Protein AF-A0A8S4B8Z7-F1 (afdb_monomer)

Organism: NCBI:txid238744

Structure (mmCIF, N/CA/C/O backbone):
data_AF-A0A8S4B8Z7-F1
#
_entry.id   AF-A0A8S4B8Z7-F1
#
loop_
_atom_site.group_PDB
_atom_site.id
_atom_site.type_symbol
_atom_site.label_atom_id
_atom_site.label_alt_id
_atom_site.label_comp_id
_atom_site.label_asym_id
_atom_site.label_entity_id
_atom_site.label_seq_id
_atom_site.pdbx_PDB_ins_code
_atom_site.Cartn_x
_atom_site.Cartn_y
_atom_site.Cartn_z
_atom_site.occupancy
_atom_site.B_iso_or_equiv
_atom_site.auth_seq_id
_atom_site.auth_comp_id
_atom_site.auth_asym_id
_atom_site.auth_atom_id
_atom_site.pdbx_PDB_model_num
ATOM 1 N N . MET A 1 1 ? -29.745 17.992 18.897 1.00 44.84 1 MET A N 1
ATOM 2 C CA . MET A 1 1 ? -30.037 16.912 17.933 1.00 44.84 1 MET A CA 1
ATOM 3 C C . MET A 1 1 ? -28.986 15.842 18.165 1.00 44.84 1 MET A C 1
ATOM 5 O O . MET A 1 1 ? -27.825 16.100 17.882 1.00 44.84 1 MET A O 1
ATOM 9 N N . GLY A 1 2 ? -29.337 14.750 18.843 1.00 56.47 2 GLY A N 1
ATOM 10 C CA . GLY A 1 2 ? -28.389 13.675 19.144 1.00 56.47 2 GLY A CA 1
ATOM 11 C C . GLY A 1 2 ? -28.383 12.676 17.998 1.00 56.47 2 GLY A C 1
ATOM 12 O O . GLY A 1 2 ? -29.428 12.110 17.694 1.00 56.47 2 GLY A O 1
ATOM 13 N N . ILE A 1 3 ? -27.234 12.493 17.357 1.00 66.81 3 ILE A N 1
ATOM 14 C CA . ILE A 1 3 ? -27.049 11.458 16.341 1.00 66.81 3 ILE A CA 1
ATOM 15 C C . ILE A 1 3 ? -26.914 10.124 17.079 1.00 66.81 3 ILE A C 1
ATOM 17 O O . ILE A 1 3 ? -26.094 10.008 17.993 1.00 66.81 3 ILE A O 1
ATOM 21 N N . THR A 1 4 ? -27.751 9.145 16.731 1.00 72.44 4 THR A N 1
ATOM 22 C CA . THR A 1 4 ? -27.675 7.793 17.303 1.00 72.44 4 THR A CA 1
ATOM 23 C C . THR A 1 4 ? -27.239 6.827 16.205 1.00 72.44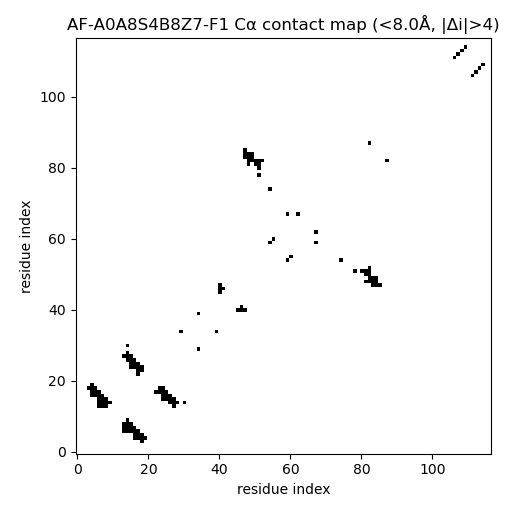 4 THR A C 1
ATOM 25 O O . THR A 1 4 ? -28.067 6.452 15.374 1.00 72.44 4 THR A O 1
ATOM 28 N N . PRO A 1 5 ? -25.960 6.428 16.172 1.00 77.38 5 PRO A N 1
ATOM 29 C CA . PRO A 1 5 ? -25.461 5.497 15.172 1.00 77.38 5 PRO A CA 1
ATOM 30 C C . PRO A 1 5 ? -26.043 4.096 15.385 1.00 77.38 5 PRO A C 1
ATOM 32 O O . PRO A 1 5 ? -26.367 3.694 16.506 1.00 77.38 5 PRO A O 1
ATOM 35 N N . SER A 1 6 ? -26.109 3.311 14.311 1.00 83.06 6 SER A N 1
ATOM 36 C CA . SER A 1 6 ? -26.462 1.893 14.388 1.00 83.06 6 SER A CA 1
ATOM 37 C C . SER A 1 6 ? -25.217 1.063 14.706 1.00 83.06 6 SER A C 1
ATOM 39 O O . SER A 1 6 ? -24.264 1.043 13.922 1.00 83.06 6 SER A O 1
ATOM 41 N N . LEU A 1 7 ? -25.235 0.353 15.837 1.00 85.25 7 LEU A N 1
ATOM 42 C CA . LEU A 1 7 ? -24.117 -0.447 16.343 1.00 85.25 7 LEU A CA 1
ATOM 43 C C . LEU A 1 7 ? -24.431 -1.950 16.306 1.00 85.25 7 LEU A C 1
ATOM 45 O O . LEU A 1 7 ? -25.464 -2.383 16.809 1.00 85.25 7 LEU A O 1
ATOM 49 N N . ILE A 1 8 ? -23.501 -2.752 15.788 1.00 84.38 8 ILE A N 1
ATOM 50 C CA . ILE A 1 8 ? -23.472 -4.211 15.968 1.00 84.38 8 ILE A CA 1
ATOM 51 C C . ILE A 1 8 ? -22.290 -4.529 16.877 1.00 84.38 8 ILE A C 1
ATOM 53 O O . ILE A 1 8 ? -21.162 -4.137 16.576 1.00 84.38 8 ILE A O 1
ATOM 57 N N . THR A 1 9 ? -22.532 -5.240 17.976 1.00 85.88 9 THR A N 1
ATOM 58 C CA . THR A 1 9 ? -21.510 -5.557 18.982 1.00 85.88 9 THR A CA 1
ATOM 59 C C . THR A 1 9 ? -21.426 -7.054 19.268 1.00 85.88 9 THR A C 1
ATOM 61 O O . THR A 1 9 ? -22.381 -7.803 19.067 1.00 85.88 9 THR A O 1
ATOM 64 N N . GLN A 1 10 ? -20.267 -7.495 19.759 1.00 81.19 10 GLN A N 1
ATOM 65 C CA . GLN A 1 10 ? -20.062 -8.827 20.327 1.00 81.19 10 GLN A CA 1
ATOM 66 C C . GLN A 1 10 ? -19.307 -8.685 21.649 1.00 81.19 10 GLN A C 1
ATOM 68 O O . GLN A 1 10 ? -18.089 -8.484 21.682 1.00 81.19 10 GLN A O 1
ATOM 73 N N . GLY A 1 11 ? -20.050 -8.750 22.755 1.00 84.44 11 GLY A N 1
ATOM 74 C CA . GLY A 1 11 ? -19.532 -8.386 24.073 1.00 84.44 11 GLY A CA 1
ATOM 75 C C . GLY A 1 11 ? -19.045 -6.935 24.075 1.00 84.44 11 GLY A C 1
ATOM 76 O O . GLY A 1 11 ? -19.779 -6.032 23.687 1.00 84.44 11 GLY A O 1
ATOM 77 N N . ASN A 1 12 ? -17.782 -6.727 24.446 1.00 82.38 12 ASN A N 1
ATOM 78 C CA . ASN A 1 12 ? -17.164 -5.396 24.514 1.00 82.38 12 ASN A CA 1
ATOM 79 C C . ASN A 1 12 ? -16.572 -4.912 23.175 1.00 82.38 12 ASN A C 1
ATOM 81 O O . ASN A 1 12 ? -15.859 -3.911 23.152 1.00 82.38 12 ASN A O 1
ATOM 85 N N . LYS A 1 13 ? -16.807 -5.626 22.066 1.00 79.50 13 LYS A N 1
ATOM 86 C CA . LYS A 1 13 ? -16.279 -5.275 20.739 1.00 79.50 13 LYS A CA 1
ATOM 87 C C . LYS A 1 13 ? -17.372 -4.680 19.858 1.00 79.50 13 LYS A C 1
ATOM 89 O O . LYS A 1 13 ? -18.469 -5.232 19.795 1.00 79.50 13 LYS A O 1
ATOM 94 N N . ILE A 1 14 ? -17.055 -3.601 19.145 1.00 84.31 14 ILE A N 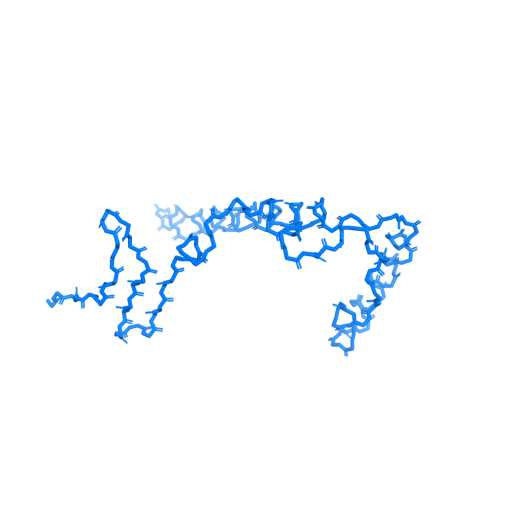1
ATOM 95 C CA . ILE A 1 14 ? -17.904 -3.036 18.089 1.00 84.31 14 ILE A CA 1
ATOM 96 C C . ILE A 1 14 ? -17.517 -3.714 16.774 1.00 84.31 14 ILE A C 1
ATOM 98 O O . ILE A 1 14 ? -16.397 -3.550 16.307 1.00 84.31 14 ILE A O 1
ATOM 102 N N . LEU A 1 15 ? -18.436 -4.481 16.194 1.00 80.62 15 LEU A N 1
ATOM 103 C CA . LEU A 1 15 ? -18.228 -5.201 14.936 1.00 80.62 15 LEU A CA 1
ATOM 104 C C . LEU A 1 15 ? -18.553 -4.338 13.719 1.00 80.62 15 LEU A C 1
ATOM 106 O O . LEU A 1 15 ? -17.911 -4.438 12.677 1.00 80.62 15 LEU A O 1
ATOM 110 N N . CYS A 1 16 ? -19.584 -3.506 13.840 1.00 82.81 16 CYS A N 1
ATOM 111 C CA . CYS A 1 16 ? -20.004 -2.600 12.786 1.00 82.81 16 CYS A CA 1
ATOM 112 C C . CYS A 1 16 ? -20.630 -1.354 13.404 1.00 82.81 16 CYS A C 1
ATOM 114 O O . CYS A 1 16 ? -21.438 -1.442 14.327 1.00 82.81 16 CYS A O 1
ATOM 116 N N . PHE A 1 17 ? -20.277 -0.203 12.856 1.00 85.88 17 PHE A N 1
ATOM 117 C CA . PHE A 1 17 ? -20.854 1.094 13.168 1.00 85.88 17 PHE A CA 1
ATOM 118 C C . PHE A 1 17 ? -21.351 1.689 11.850 1.00 85.88 17 PHE A C 1
ATOM 120 O O . PHE A 1 17 ? -20.625 1.716 10.856 1.00 85.88 17 PHE A O 1
ATOM 127 N N . THR A 1 18 ? -22.616 2.093 11.804 1.00 86.44 18 THR A N 1
ATOM 128 C CA . THR A 1 18 ? -23.216 2.747 10.636 1.00 86.44 18 THR A CA 1
ATOM 129 C C . THR A 1 18 ? -23.777 4.092 11.053 1.00 86.44 18 THR A C 1
ATOM 131 O O . THR A 1 18 ? -24.535 4.172 12.018 1.00 86.44 18 THR A O 1
ATOM 134 N N . GLU A 1 19 ? -23.412 5.115 10.293 1.00 85.00 19 GLU A N 1
ATOM 135 C CA . GLU A 1 19 ? -23.843 6.491 10.462 1.00 85.00 19 GLU A CA 1
ATOM 136 C C . GLU A 1 19 ? -24.593 6.931 9.193 1.00 85.00 19 GLU A C 1
ATOM 138 O O . GLU A 1 19 ? -23.956 7.311 8.200 1.00 85.00 19 GLU A O 1
ATOM 143 N N . PRO A 1 20 ? -25.933 6.800 9.175 1.00 79.00 20 PRO A N 1
ATOM 144 C CA . PRO A 1 20 ? -26.740 7.035 7.982 1.00 79.00 20 PRO A CA 1
ATOM 145 C C . PRO A 1 20 ? -26.652 8.477 7.481 1.00 79.00 20 PRO A C 1
ATOM 147 O O . PRO A 1 20 ? -26.604 8.688 6.270 1.00 79.00 20 PRO A O 1
ATOM 150 N N . ASP A 1 21 ? -26.556 9.446 8.396 1.00 82.31 21 ASP A N 1
ATOM 151 C CA . ASP A 1 21 ? -26.597 10.876 8.069 1.00 82.31 21 ASP A CA 1
ATOM 152 C C . ASP A 1 21 ? -25.380 11.312 7.240 1.00 82.31 21 ASP A C 1
ATOM 154 O O . ASP A 1 21 ? -25.460 12.234 6.430 1.00 82.31 21 ASP A O 1
ATOM 158 N N . PHE A 1 22 ? -24.261 10.599 7.393 1.00 79.88 22 PHE A N 1
ATOM 159 C CA . PHE A 1 22 ? -23.029 10.818 6.635 1.00 79.88 22 PHE A CA 1
ATOM 160 C C . PHE A 1 22 ? -22.740 9.703 5.620 1.00 79.88 22 PHE A C 1
ATOM 162 O O . PHE A 1 22 ? -21.696 9.724 4.971 1.00 79.88 22 PHE A O 1
ATOM 169 N N . SER A 1 23 ? -23.643 8.724 5.468 1.00 79.38 23 SER A N 1
ATOM 170 C CA . SER A 1 23 ? -23.432 7.527 4.638 1.00 79.38 23 SER A CA 1
ATOM 171 C C . SER A 1 23 ? -22.126 6.785 4.961 1.00 79.38 23 SER A C 1
ATOM 173 O O . SER A 1 23 ? -21.479 6.221 4.077 1.00 79.38 23 SER A O 1
ATOM 175 N N . LEU A 1 24 ? -21.721 6.777 6.235 1.00 79.38 24 LEU A N 1
ATOM 176 C CA . LEU A 1 24 ? -20.490 6.127 6.676 1.00 79.38 24 LEU A CA 1
ATOM 177 C C . LEU A 1 24 ? -20.787 4.754 7.280 1.00 79.38 24 LEU A C 1
ATOM 179 O O . LEU A 1 24 ? -21.711 4.582 8.076 1.00 79.38 24 LEU A O 1
ATOM 183 N N . LYS A 1 25 ? -19.955 3.768 6.938 1.00 83.75 25 LYS A N 1
ATOM 184 C CA . LYS A 1 25 ? -20.006 2.420 7.505 1.00 83.75 25 LYS A CA 1
ATOM 185 C C . LYS A 1 25 ? -18.600 1.949 7.842 1.00 83.75 25 LYS A C 1
ATOM 187 O O . LYS A 1 25 ? -17.741 1.863 6.973 1.00 83.75 25 LYS A O 1
ATOM 192 N N . PHE A 1 26 ? -18.395 1.610 9.104 1.00 81.44 26 PHE A N 1
ATOM 193 C CA . PHE A 1 26 ? -17.138 1.109 9.638 1.00 81.44 26 PHE A CA 1
ATOM 194 C C . PHE A 1 26 ? -17.355 -0.339 10.078 1.00 81.44 26 PHE A C 1
ATOM 196 O O . PHE A 1 26 ? -18.311 -0.623 10.799 1.00 81.44 26 PHE A O 1
ATOM 203 N N . ILE A 1 27 ? -16.501 -1.255 9.623 1.00 80.81 27 ILE A N 1
ATOM 204 C CA . ILE A 1 27 ? -16.612 -2.698 9.880 1.00 80.81 27 ILE A CA 1
ATOM 205 C C . ILE A 1 27 ? -15.280 -3.192 10.447 1.00 80.81 27 ILE A C 1
ATOM 207 O O . ILE A 1 27 ? -14.232 -2.939 9.854 1.00 80.81 27 ILE A O 1
ATOM 211 N N . ASP A 1 28 ? -15.321 -3.911 11.567 1.00 75.31 28 ASP A N 1
ATOM 212 C CA . ASP A 1 28 ? -14.150 -4.573 12.141 1.00 75.31 28 ASP A CA 1
ATOM 213 C C . ASP A 1 28 ? -13.905 -5.918 11.440 1.00 75.31 28 ASP A C 1
ATOM 215 O O . ASP A 1 28 ? -14.565 -6.928 11.711 1.00 75.31 28 ASP A O 1
ATOM 219 N N . SER A 1 29 ? -12.931 -5.938 10.532 1.00 63.12 29 SER A N 1
ATOM 220 C CA . SER A 1 29 ? -12.540 -7.130 9.776 1.00 63.12 29 SER A CA 1
ATOM 221 C C . SER A 1 29 ? -11.919 -8.235 10.642 1.00 63.12 29 SER A C 1
ATOM 223 O O . SER A 1 29 ? -11.959 -9.401 10.244 1.00 63.12 29 SER A O 1
ATOM 225 N N . LEU A 1 30 ? -11.408 -7.923 11.843 1.00 57.56 30 LEU A N 1
ATOM 226 C CA . LEU A 1 30 ? -10.818 -8.913 12.758 1.00 57.56 30 LEU A CA 1
ATOM 227 C C . LEU A 1 30 ? -11.866 -9.844 13.380 1.00 57.56 30 LEU A C 1
ATOM 229 O O . LEU A 1 30 ? -11.525 -10.898 13.916 1.00 57.56 30 LEU A O 1
ATOM 233 N N . SER A 1 31 ? -13.144 -9.479 13.303 1.00 61.94 31 SER A N 1
ATOM 234 C CA . SER A 1 31 ? -14.247 -10.332 13.749 1.00 61.94 31 SER A CA 1
ATOM 235 C C . SER A 1 31 ? -14.576 -11.467 12.778 1.00 61.94 31 SER A C 1
ATOM 237 O O . SER A 1 31 ? -15.081 -12.506 13.197 1.00 61.94 31 SER A O 1
ATOM 239 N N . LEU A 1 32 ? -14.242 -11.292 11.497 1.00 58.97 32 LEU A N 1
ATOM 240 C CA . LEU A 1 32 ? -14.452 -12.287 10.445 1.00 58.97 32 LEU A CA 1
ATOM 241 C C . LEU A 1 32 ? -13.297 -13.288 10.363 1.00 58.97 32 LEU A C 1
ATOM 243 O O . LEU A 1 32 ? -13.488 -14.426 9.941 1.00 58.97 32 LEU A O 1
ATOM 247 N N . LEU A 1 33 ? -12.095 -12.866 10.758 1.00 59.62 33 LEU A N 1
ATOM 248 C CA . LEU A 1 33 ? -10.869 -13.640 10.614 1.00 59.62 33 LEU A CA 1
ATOM 249 C C . LEU A 1 33 ? -10.165 -13.696 11.969 1.00 59.62 33 LEU A C 1
ATOM 251 O O . LEU A 1 33 ? -9.453 -12.777 12.362 1.00 59.62 33 LEU A O 1
ATOM 255 N N . THR A 1 34 ? -10.350 -14.805 12.685 1.00 59.00 34 THR A N 1
ATOM 256 C CA . THR A 1 34 ? -9.840 -15.040 14.050 1.00 59.00 34 THR A CA 1
AT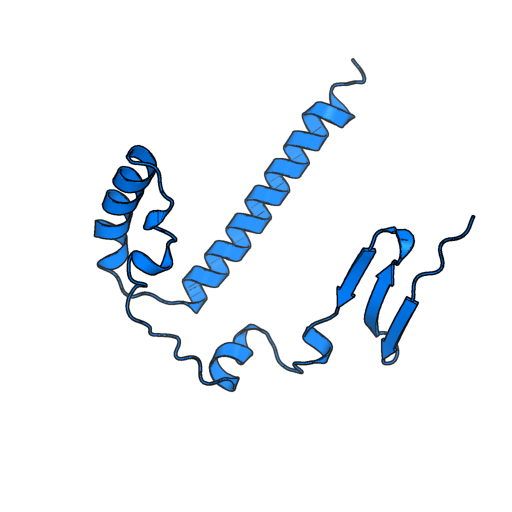OM 257 C C . THR A 1 34 ? -8.324 -15.290 14.115 1.00 59.00 34 THR A C 1
ATOM 259 O O . THR A 1 34 ? -7.835 -15.996 14.996 1.00 59.00 34 THR A O 1
ATOM 262 N N . MET A 1 35 ? -7.549 -14.718 13.192 1.00 67.12 35 MET A N 1
ATOM 263 C CA . MET A 1 35 ? -6.107 -14.927 13.075 1.00 67.12 35 MET A CA 1
ATOM 264 C C . MET A 1 35 ? -5.344 -13.612 12.907 1.00 67.12 35 MET A C 1
ATOM 266 O O . MET A 1 35 ? -5.885 -12.600 12.469 1.00 67.12 35 MET A O 1
ATOM 270 N N . LYS A 1 36 ? -4.046 -13.634 13.238 1.00 61.22 36 LYS A N 1
ATOM 271 C CA . LYS A 1 36 ? -3.142 -12.508 12.972 1.00 61.22 36 LYS A CA 1
ATOM 272 C C . LYS A 1 36 ? -3.036 -12.281 11.464 1.00 61.22 36 LYS A C 1
ATOM 274 O O . LYS A 1 36 ? -2.920 -13.244 10.710 1.00 61.22 36 LYS A O 1
ATOM 279 N N . VAL A 1 37 ? -2.964 -11.018 11.048 1.00 56.28 37 VAL A N 1
ATOM 280 C CA . VAL A 1 37 ? -2.786 -10.631 9.636 1.00 56.28 37 VAL A CA 1
ATOM 281 C C . VAL A 1 37 ? -1.565 -11.320 9.009 1.00 56.28 37 VAL A C 1
ATOM 283 O O . VAL A 1 37 ? -1.648 -11.814 7.892 1.00 56.28 37 VAL A O 1
ATOM 286 N N . SER A 1 38 ? -0.473 -11.481 9.763 1.00 58.22 38 SER A N 1
ATOM 287 C CA . SER A 1 38 ? 0.736 -12.184 9.305 1.00 58.22 38 SER A CA 1
ATOM 288 C C . SER A 1 38 ? 0.554 -13.687 9.050 1.00 58.22 38 SER A C 1
ATOM 290 O O . SER A 1 38 ? 1.358 -14.287 8.348 1.00 58.22 38 SER A O 1
ATOM 292 N N . ALA A 1 39 ? -0.475 -14.319 9.625 1.00 63.53 39 ALA A N 1
ATOM 293 C CA . ALA A 1 39 ? -0.779 -15.738 9.426 1.00 63.53 39 ALA A CA 1
ATOM 294 C C . ALA A 1 39 ? -1.808 -15.970 8.306 1.00 63.53 39 ALA A C 1
ATOM 296 O O . ALA A 1 39 ? -1.972 -17.098 7.845 1.00 63.53 39 ALA A O 1
ATOM 297 N N . MET A 1 40 ? -2.484 -14.908 7.862 1.00 65.38 40 MET A N 1
ATOM 298 C CA . MET A 1 40 ? -3.573 -14.969 6.890 1.00 65.38 40 MET A CA 1
ATOM 299 C C . MET A 1 40 ? -3.100 -15.403 5.505 1.00 65.38 40 MET A C 1
ATOM 301 O O . MET A 1 40 ? -3.770 -16.203 4.861 1.00 65.38 40 MET A O 1
ATOM 305 N N . GLN A 1 41 ? -1.920 -14.939 5.084 1.00 60.41 41 GLN A N 1
ATOM 306 C CA . GLN A 1 41 ? -1.309 -15.313 3.805 1.00 60.41 41 GLN A CA 1
ATOM 307 C C . GLN A 1 41 ? -1.131 -16.832 3.710 1.00 60.41 41 GLN A C 1
ATOM 309 O O . GLN A 1 41 ? -1.679 -17.475 2.816 1.00 60.41 41 GLN A O 1
ATOM 314 N N . LYS A 1 42 ? -0.497 -17.424 4.727 1.00 65.06 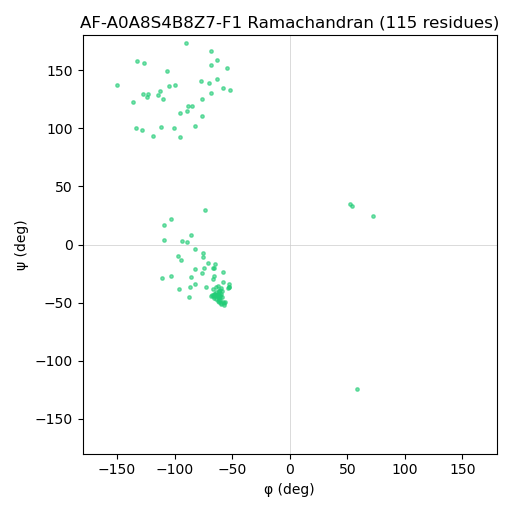42 LYS A N 1
ATOM 315 C CA . LYS A 1 42 ? -0.305 -18.873 4.826 1.00 65.06 42 LYS A CA 1
ATOM 316 C C . LYS A 1 42 ? -1.619 -19.647 4.973 1.00 65.06 42 LYS A C 1
ATOM 318 O O . LYS A 1 42 ? -1.778 -20.687 4.343 1.00 65.06 42 LYS A O 1
ATOM 323 N N . ALA A 1 43 ? -2.554 -19.165 5.794 1.00 66.25 43 ALA A N 1
ATOM 324 C CA . ALA A 1 43 ? -3.824 -19.852 6.049 1.00 66.25 43 ALA A CA 1
ATOM 325 C C . ALA A 1 43 ? -4.743 -19.908 4.815 1.00 66.25 43 ALA A C 1
ATOM 327 O O . ALA A 1 43 ? -5.510 -20.856 4.672 1.00 66.25 43 ALA A O 1
ATOM 328 N N . LEU A 1 44 ? -4.649 -18.915 3.927 1.00 71.44 44 LEU A N 1
ATOM 329 C CA . LEU A 1 44 ? -5.413 -18.843 2.679 1.00 71.44 44 LEU A CA 1
ATOM 330 C C . LEU A 1 44 ? -4.661 -19.430 1.4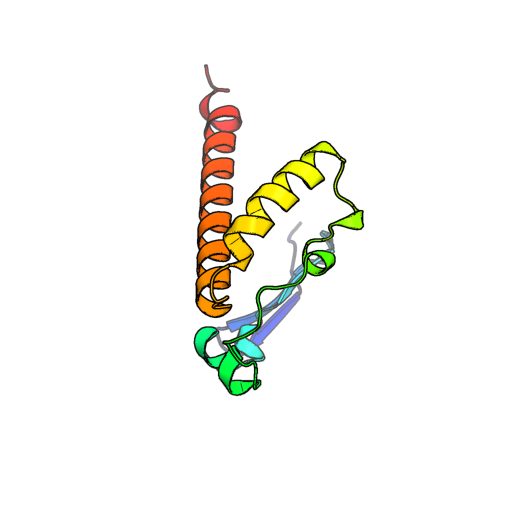72 1.00 71.44 44 LEU A C 1
ATOM 332 O O . LEU A 1 44 ? -5.177 -19.391 0.357 1.00 71.44 44 LEU A O 1
ATOM 336 N N . GLY A 1 45 ? -3.459 -19.983 1.675 1.00 61.94 45 GLY A N 1
ATOM 337 C CA . GLY A 1 45 ? -2.656 -20.577 0.605 1.00 61.94 45 GLY A CA 1
ATOM 338 C C . GLY A 1 45 ? -2.043 -19.554 -0.355 1.00 61.94 45 GLY A C 1
ATOM 339 O O . GLY A 1 45 ? -1.765 -19.881 -1.507 1.00 61.94 45 GLY A O 1
ATOM 340 N N . PHE A 1 46 ? -1.840 -18.310 0.086 1.00 62.59 46 PHE A N 1
ATOM 341 C CA . PHE A 1 46 ? -1.074 -17.338 -0.682 1.00 62.59 46 PHE A CA 1
ATOM 342 C C . PHE A 1 46 ? 0.410 -17.671 -0.547 1.00 62.59 46 PHE A C 1
ATOM 344 O O . PHE A 1 46 ? 0.984 -17.533 0.527 1.00 62.59 46 PHE A O 1
ATOM 351 N N . ASP A 1 47 ? 1.010 -18.132 -1.643 1.00 59.34 47 ASP A N 1
ATOM 352 C CA . ASP A 1 47 ? 2.457 -18.308 -1.724 1.00 59.34 47 ASP A CA 1
ATOM 353 C C . ASP A 1 47 ? 3.141 -16.929 -1.702 1.00 59.34 47 ASP A C 1
ATOM 355 O O . ASP A 1 47 ? 2.717 -16.008 -2.422 1.00 59.34 47 ASP A O 1
ATOM 359 N N . ASP A 1 48 ? 4.145 -16.790 -0.833 1.00 59.47 48 ASP A N 1
ATOM 360 C CA . ASP A 1 48 ? 4.865 -15.540 -0.552 1.00 59.47 48 ASP A CA 1
ATOM 361 C C . ASP A 1 48 ? 5.963 -15.270 -1.597 1.00 59.47 48 ASP A C 1
ATOM 363 O O . ASP A 1 48 ? 6.351 -14.118 -1.812 1.00 59.47 48 ASP A O 1
ATOM 367 N N . HIS A 1 49 ? 6.416 -16.310 -2.308 1.00 61.41 49 HIS A N 1
ATOM 368 C CA . HIS A 1 49 ? 7.374 -16.193 -3.404 1.00 61.41 49 HIS A CA 1
ATOM 369 C C . HIS A 1 49 ? 6.655 -16.128 -4.743 1.00 61.41 49 HIS A C 1
ATOM 371 O O . HIS A 1 49 ? 6.366 -17.137 -5.385 1.00 61.41 49 HIS A O 1
ATOM 377 N N . ARG A 1 50 ? 6.381 -14.904 -5.183 1.00 65.06 50 ARG A N 1
ATOM 378 C CA . ARG A 1 50 ? 5.830 -14.649 -6.513 1.00 65.06 50 ARG A CA 1
ATOM 379 C C . ARG A 1 50 ? 6.908 -14.051 -7.412 1.00 65.06 50 ARG A C 1
ATOM 381 O O . ARG A 1 50 ? 7.798 -13.361 -6.914 1.00 65.06 50 ARG A O 1
ATOM 388 N N . PRO A 1 51 ? 6.856 -14.300 -8.731 1.00 77.50 51 PRO A N 1
ATOM 389 C CA . PRO A 1 51 ? 7.639 -13.507 -9.667 1.00 77.50 51 PRO A CA 1
ATOM 390 C C . PRO A 1 51 ? 7.318 -12.022 -9.468 1.00 77.50 51 PRO A C 1
ATOM 392 O O . PRO A 1 51 ? 6.214 -11.675 -9.036 1.00 77.50 51 PRO A O 1
ATOM 395 N N . PHE A 1 52 ? 8.284 -11.155 -9.778 1.00 84.81 52 PHE A N 1
ATOM 396 C CA . PHE A 1 52 ? 8.067 -9.713 -9.727 1.00 84.81 52 PHE A CA 1
ATOM 397 C C . PHE A 1 52 ? 6.805 -9.355 -10.538 1.00 84.81 52 PHE A C 1
ATOM 399 O O . PHE A 1 52 ? 6.647 -9.889 -11.644 1.00 84.81 52 PHE A O 1
ATOM 406 N N . PRO A 1 53 ? 5.879 -8.532 -10.005 1.00 87.56 53 PRO A N 1
ATOM 407 C CA . PRO A 1 53 ? 4.621 -8.258 -10.688 1.00 87.56 53 PRO A CA 1
ATOM 408 C C . PRO A 1 53 ? 4.883 -7.671 -12.080 1.00 87.56 53 PRO A C 1
ATOM 410 O O . PRO A 1 53 ? 5.725 -6.787 -12.191 1.00 87.56 53 PRO A O 1
ATOM 413 N N . PRO A 1 54 ? 4.198 -8.125 -13.143 1.00 89.81 54 PRO A N 1
ATOM 414 C CA . PRO A 1 54 ? 4.402 -7.578 -14.481 1.00 89.81 54 PRO A CA 1
ATOM 415 C C . PRO A 1 54 ? 4.002 -6.093 -14.545 1.00 89.81 54 PRO A C 1
ATOM 417 O O . PRO A 1 54 ? 3.158 -5.659 -13.755 1.00 89.81 54 PRO A O 1
ATOM 420 N N . PRO A 1 55 ? 4.507 -5.316 -15.523 1.00 89.81 55 PRO A N 1
ATOM 421 C CA . PRO A 1 55 ? 4.180 -3.894 -15.668 1.00 89.81 55 PRO A CA 1
ATOM 422 C C . PRO A 1 55 ? 2.675 -3.595 -15.708 1.00 89.81 55 PRO A C 1
ATOM 424 O O . PRO A 1 55 ? 2.201 -2.627 -15.115 1.00 89.81 55 PRO A O 1
ATOM 427 N N . THR A 1 56 ? 1.886 -4.498 -16.291 1.00 89.00 56 THR A N 1
ATOM 428 C CA . THR A 1 56 ? 0.419 -4.417 -16.345 1.00 89.00 56 THR A CA 1
ATOM 429 C C . THR A 1 56 ? -0.252 -4.332 -14.969 1.00 89.00 56 THR A C 1
ATOM 431 O O . THR A 1 56 ? -1.363 -3.818 -14.865 1.00 89.00 56 THR A O 1
ATOM 434 N N . CYS A 1 57 ? 0.399 -4.805 -13.900 1.00 85.12 57 CYS A N 1
ATOM 435 C CA . CYS A 1 57 ? -0.099 -4.697 -12.526 1.00 85.12 57 CYS A CA 1
ATOM 436 C C . CYS A 1 57 ? 0.041 -3.289 -11.925 1.00 85.12 57 CYS A C 1
ATOM 438 O O . CYS A 1 57 ? -0.537 -3.030 -10.875 1.00 85.12 57 CYS A O 1
ATOM 440 N N . TYR A 1 58 ? 0.764 -2.377 -12.580 1.00 85.19 58 TYR A N 1
ATOM 441 C CA . TYR A 1 58 ? 1.037 -1.021 -12.090 1.00 85.19 58 TYR A CA 1
ATOM 442 C C . TYR A 1 58 ? 0.185 0.043 -12.776 1.00 85.19 58 TYR A C 1
ATOM 444 O O . TYR A 1 58 ? 0.555 1.213 -12.799 1.00 85.19 58 TYR A O 1
ATOM 452 N N . THR A 1 59 ? -0.956 -0.338 -13.362 1.00 83.44 59 THR A N 1
ATOM 453 C CA . THR A 1 59 ? -1.836 0.586 -14.106 1.00 83.44 59 THR A CA 1
ATOM 454 C C . THR A 1 59 ? -1.099 1.355 -15.197 1.00 83.44 59 THR A C 1
ATOM 456 O O . THR A 1 59 ? -1.417 2.495 -15.516 1.00 83.44 59 THR A O 1
ATOM 459 N N . GLU A 1 60 ? -0.107 0.702 -15.789 1.00 80.62 60 GLU A N 1
ATOM 460 C CA . GLU A 1 60 ? 0.845 1.309 -16.702 1.00 80.62 60 GLU A CA 1
ATOM 461 C C . GLU A 1 60 ? 0.158 2.073 -17.852 1.00 80.62 60 GLU A C 1
ATOM 463 O O . GLU A 1 60 ? 0.604 3.137 -18.279 1.00 80.62 60 GLU A O 1
ATOM 468 N N . ALA A 1 61 ? -0.970 1.553 -18.340 1.00 82.31 61 ALA A N 1
ATOM 469 C CA . ALA A 1 61 ? -1.730 2.114 -19.451 1.00 82.31 61 ALA A CA 1
ATOM 470 C C . ALA A 1 61 ? -2.337 3.496 -19.145 1.00 82.31 61 ALA A C 1
ATOM 472 O O . ALA A 1 61 ? -2.746 4.191 -20.069 1.00 82.31 61 ALA A O 1
ATOM 473 N N . LEU A 1 62 ? -2.409 3.874 -17.866 1.00 87.38 62 LEU A N 1
ATOM 474 C CA . LEU A 1 62 ? -2.929 5.159 -17.402 1.00 87.38 62 LEU A CA 1
ATOM 475 C C . LEU A 1 62 ? -1.824 6.190 -17.135 1.00 87.38 62 LEU A C 1
ATOM 477 O O . LEU A 1 62 ? -2.146 7.351 -16.904 1.00 87.38 62 LEU A O 1
ATOM 481 N N . MET A 1 63 ? -0.552 5.779 -17.155 1.00 91.19 63 MET A N 1
ATOM 482 C CA . MET A 1 63 ? 0.576 6.683 -16.934 1.00 91.19 63 MET A CA 1
ATOM 483 C C . MET A 1 63 ? 0.738 7.637 -18.112 1.00 91.19 63 MET A C 1
ATOM 485 O O . MET A 1 63 ? 0.673 7.225 -19.276 1.00 91.19 63 MET A O 1
ATOM 489 N N . ASP A 1 64 ? 1.030 8.899 -17.816 1.00 93.44 64 ASP A N 1
ATOM 490 C CA . ASP A 1 64 ? 1.480 9.827 -18.847 1.00 93.44 64 ASP A CA 1
ATOM 491 C C . ASP A 1 64 ? 2.892 9.448 -19.365 1.00 93.44 64 ASP A C 1
ATOM 493 O O . ASP A 1 64 ? 3.589 8.632 -18.753 1.00 93.44 64 ASP A O 1
ATOM 497 N N . PRO A 1 65 ? 3.365 10.008 -20.496 1.00 94.44 65 PRO A N 1
ATOM 498 C CA . PRO A 1 65 ? 4.669 9.642 -21.055 1.00 94.44 65 PRO A CA 1
ATOM 499 C C . PRO A 1 65 ? 5.862 9.864 -20.107 1.00 94.44 65 PRO A C 1
ATOM 501 O O . PRO A 1 65 ? 6.839 9.115 -20.158 1.00 94.44 65 PRO A O 1
ATOM 504 N N . ALA A 1 66 ? 5.806 10.877 -19.240 1.00 92.88 66 ALA A N 1
ATOM 505 C CA . ALA A 1 66 ? 6.887 11.205 -18.314 1.00 92.88 66 ALA A CA 1
ATOM 506 C C . ALA A 1 66 ? 6.855 10.327 -17.054 1.00 92.88 66 ALA A C 1
ATOM 508 O O . ALA A 1 66 ? 7.903 10.011 -16.486 1.00 92.88 66 ALA A O 1
ATOM 509 N N . GLU A 1 67 ? 5.668 9.950 -16.589 1.00 88.81 67 GLU A N 1
ATOM 510 C CA . GLU A 1 67 ? 5.468 8.943 -15.548 1.00 88.81 67 GLU A CA 1
ATOM 511 C C . GLU A 1 67 ? 5.914 7.571 -16.037 1.00 88.81 67 GLU A C 1
ATOM 513 O O . GLU A 1 67 ? 6.675 6.889 -15.351 1.00 88.81 67 GLU A O 1
ATOM 518 N N . ARG A 1 68 ? 5.536 7.221 -17.269 1.00 92.38 68 ARG A N 1
ATOM 519 C CA . ARG A 1 68 ? 5.922 5.978 -17.927 1.00 92.38 68 ARG A CA 1
ATOM 520 C C . ARG A 1 68 ? 7.438 5.810 -17.983 1.00 92.38 68 ARG A C 1
ATOM 522 O O . ARG A 1 68 ? 7.953 4.787 -17.554 1.00 92.38 68 ARG A O 1
ATOM 529 N N . GLN A 1 69 ? 8.168 6.833 -18.428 1.00 93.50 69 GLN A N 1
ATOM 530 C CA . GLN A 1 69 ? 9.631 6.773 -18.505 1.00 93.50 69 GLN A CA 1
ATOM 531 C C . GLN A 1 69 ? 10.288 6.557 -17.130 1.00 93.50 69 GLN A C 1
ATOM 533 O O . GLN A 1 69 ? 11.263 5.808 -16.998 1.00 93.50 69 GLN A O 1
ATOM 538 N N . ARG A 1 70 ? 9.763 7.219 -16.091 1.00 93.31 70 ARG A N 1
ATOM 539 C CA . ARG A 1 70 ? 10.236 7.048 -14.710 1.00 93.31 70 ARG A CA 1
ATOM 540 C C . ARG A 1 70 ? 9.949 5.639 -14.204 1.00 93.31 70 ARG A C 1
ATOM 542 O O . ARG A 1 70 ? 10.833 5.021 -13.611 1.00 93.31 70 ARG A O 1
ATOM 549 N N . PHE A 1 71 ? 8.749 5.137 -14.478 1.00 92.62 71 PHE A N 1
ATOM 550 C CA . PHE A 1 71 ? 8.346 3.779 -14.151 1.00 92.62 71 PHE A CA 1
ATOM 551 C C . PHE A 1 71 ? 9.248 2.748 -14.833 1.00 92.62 71 PHE A C 1
ATOM 553 O O . PHE A 1 71 ? 9.801 1.901 -14.141 1.00 92.62 71 PHE A O 1
ATOM 560 N N . ASP A 1 72 ? 9.478 2.858 -16.143 1.00 92.94 72 ASP A N 1
ATOM 561 C CA . ASP A 1 72 ? 10.296 1.905 -16.901 1.00 92.94 72 ASP A CA 1
ATOM 562 C C . ASP A 1 72 ? 11.736 1.853 -16.366 1.00 92.94 72 ASP A C 1
ATOM 564 O O . ASP A 1 72 ? 12.318 0.776 -16.228 1.00 92.94 72 ASP A O 1
ATOM 568 N N . THR A 1 73 ? 12.293 3.012 -15.992 1.00 94.88 73 THR A N 1
ATOM 569 C CA . THR A 1 73 ? 13.641 3.114 -15.406 1.00 94.88 73 THR A CA 1
ATOM 570 C C . THR A 1 73 ? 13.719 2.390 -14.063 1.00 94.88 73 THR A C 1
ATOM 572 O O . THR A 1 73 ? 14.647 1.620 -13.820 1.00 94.88 73 THR A O 1
ATOM 575 N N . TRP A 1 74 ? 12.737 2.618 -13.189 1.00 93.06 74 TRP A N 1
ATOM 576 C CA . TRP A 1 74 ? 12.663 1.953 -11.891 1.00 93.06 74 TRP A CA 1
ATOM 577 C C . TRP A 1 74 ? 12.420 0.447 -12.038 1.00 93.06 74 TRP A C 1
ATOM 579 O O . TRP A 1 74 ? 13.120 -0.350 -11.413 1.00 93.06 74 TRP A O 1
ATOM 589 N N . TYR A 1 75 ? 11.471 0.054 -12.892 1.00 93.06 75 TYR A N 1
ATOM 590 C CA . TYR A 1 75 ? 11.063 -1.333 -13.089 1.00 93.06 75 TYR A CA 1
ATOM 591 C C . TYR A 1 75 ? 12.225 -2.184 -13.604 1.00 93.06 75 TYR A C 1
ATOM 593 O O . TYR A 1 75 ? 12.457 -3.266 -13.071 1.00 93.06 75 TYR A O 1
ATOM 601 N N . CYS A 1 76 ? 13.007 -1.669 -14.565 1.00 93.50 76 CYS A N 1
ATOM 602 C CA . CYS A 1 76 ? 14.199 -2.343 -15.090 1.00 93.50 76 CYS A CA 1
ATOM 603 C C . CYS A 1 76 ? 15.185 -2.768 -13.995 1.00 93.50 76 CYS A C 1
ATOM 605 O O . CYS A 1 76 ? 15.812 -3.817 -14.118 1.00 93.50 76 CYS A O 1
ATOM 607 N N . GLU A 1 77 ? 15.350 -1.963 -12.943 1.00 91.19 77 GLU A N 1
ATOM 608 C CA . GLU A 1 77 ? 16.243 -2.285 -11.829 1.00 91.19 77 GLU A CA 1
ATOM 609 C C . GLU A 1 77 ? 15.545 -3.124 -10.754 1.00 91.19 77 GLU A C 1
ATOM 611 O O . GLU A 1 77 ? 16.095 -4.129 -10.300 1.00 91.19 77 GLU A O 1
ATOM 616 N N . ALA A 1 78 ? 14.319 -2.758 -10.374 1.00 87.94 78 ALA A N 1
ATOM 617 C CA . ALA A 1 78 ? 13.569 -3.423 -9.313 1.00 87.94 78 ALA A CA 1
ATOM 618 C C . ALA A 1 78 ? 13.229 -4.884 -9.657 1.00 87.94 78 ALA A C 1
ATOM 620 O O . ALA A 1 78 ? 13.304 -5.756 -8.788 1.00 87.94 78 ALA A O 1
ATOM 621 N N . SER A 1 79 ? 12.933 -5.180 -10.928 1.00 90.12 79 SER A N 1
ATOM 622 C CA . SER 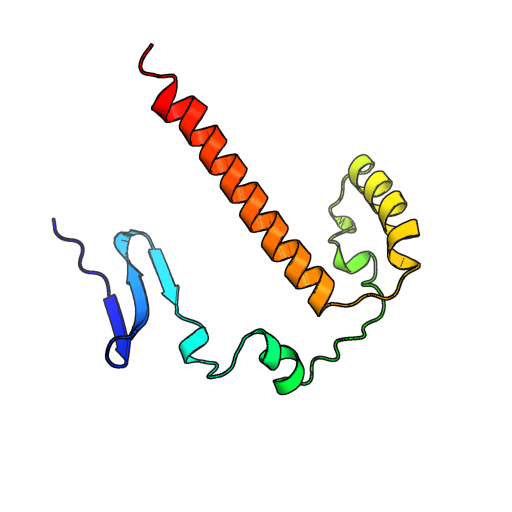A 1 79 ? 12.545 -6.522 -11.373 1.00 90.12 79 SER A CA 1
ATOM 623 C C . SER A 1 79 ? 13.705 -7.519 -11.462 1.00 90.12 79 SER A C 1
ATOM 625 O O . SER A 1 79 ? 13.470 -8.695 -11.734 1.00 90.12 79 SER A O 1
ATOM 627 N N . LYS A 1 80 ? 14.960 -7.080 -11.277 1.00 88.81 80 LYS A N 1
ATOM 628 C CA . LYS A 1 80 ? 16.138 -7.970 -11.267 1.00 88.81 80 LYS A CA 1
ATOM 629 C C . LYS A 1 80 ? 16.240 -8.796 -9.979 1.00 88.81 80 LYS A C 1
ATOM 631 O O . LYS A 1 80 ? 16.953 -9.797 -9.957 1.00 88.81 80 LYS A O 1
ATOM 636 N N . GLY A 1 81 ? 15.578 -8.360 -8.906 1.00 82.06 81 GLY A N 1
ATOM 637 C CA . GLY A 1 81 ? 15.562 -9.038 -7.610 1.00 82.06 81 GLY A CA 1
ATOM 638 C C . GLY A 1 81 ? 14.421 -10.048 -7.458 1.00 82.06 81 GLY A C 1
ATOM 639 O O . GLY A 1 81 ? 13.526 -10.147 -8.295 1.00 82.06 81 GLY A O 1
ATOM 640 N N . SER A 1 82 ? 14.431 -10.792 -6.349 1.00 81.38 82 SER A N 1
ATOM 641 C CA . SER A 1 82 ? 13.269 -11.571 -5.919 1.00 81.38 82 SER A CA 1
ATOM 642 C C . SER A 1 82 ? 12.220 -10.659 -5.280 1.00 81.38 82 SER A C 1
ATOM 644 O O . SER A 1 82 ? 12.554 -9.742 -4.528 1.00 81.38 82 SER A O 1
ATOM 646 N N . PHE A 1 83 ? 10.945 -10.926 -5.556 1.00 84.06 83 PHE A N 1
ATOM 647 C CA . PHE A 1 83 ? 9.834 -10.203 -4.948 1.00 84.06 83 PHE A CA 1
ATOM 648 C C . PHE A 1 83 ? 9.319 -10.970 -3.725 1.00 84.06 83 PHE A C 1
ATOM 650 O O . PHE A 1 83 ? 8.785 -12.073 -3.844 1.00 84.06 83 PHE A O 1
ATOM 657 N N . ASP A 1 84 ? 9.511 -10.388 -2.543 1.00 84.62 84 ASP A N 1
ATOM 658 C CA . ASP A 1 84 ? 8.951 -10.874 -1.281 1.00 84.62 84 ASP A CA 1
ATOM 659 C C . ASP A 1 84 ? 7.721 -10.031 -0.950 1.00 84.62 84 ASP A C 1
ATOM 661 O O . ASP A 1 84 ? 7.828 -8.900 -0.466 1.00 84.62 84 ASP A O 1
ATOM 665 N N . PHE A 1 85 ? 6.539 -10.575 -1.235 1.00 79.62 85 PHE A N 1
ATOM 666 C CA . PHE A 1 85 ? 5.299 -9.822 -1.090 1.00 79.62 85 PHE A CA 1
ATOM 667 C C . PHE A 1 85 ? 5.068 -9.347 0.349 1.00 79.62 85 PHE A C 1
ATOM 669 O O . PHE A 1 85 ? 4.586 -8.235 0.559 1.00 79.62 85 PHE A O 1
ATOM 676 N N . GLN A 1 86 ? 5.419 -10.156 1.351 1.00 78.75 86 GLN A N 1
ATOM 677 C CA . GLN A 1 86 ? 5.190 -9.806 2.749 1.00 78.75 86 GLN A CA 1
ATOM 678 C C . GLN A 1 86 ? 6.082 -8.639 3.179 1.00 78.75 86 GLN A C 1
ATOM 680 O O . GLN A 1 86 ? 5.610 -7.698 3.827 1.00 78.75 86 GLN A O 1
ATOM 685 N N . LYS A 1 87 ? 7.361 -8.678 2.794 1.00 84.94 87 LYS A N 1
ATOM 686 C CA . LYS A 1 87 ? 8.307 -7.595 3.060 1.00 84.94 87 LYS A CA 1
ATOM 687 C C . LYS A 1 87 ? 7.879 -6.300 2.368 1.00 84.94 87 LYS A C 1
ATOM 689 O O . LYS A 1 87 ? 7.835 -5.257 3.026 1.00 84.94 87 LYS A O 1
ATOM 694 N N . GLU A 1 88 ? 7.545 -6.369 1.081 1.00 84.69 88 GLU A N 1
ATOM 695 C CA . GLU A 1 88 ? 7.162 -5.198 0.286 1.00 84.69 88 GLU A CA 1
ATOM 696 C C . GLU A 1 88 ? 5.840 -4.587 0.778 1.00 84.69 88 GLU A C 1
ATOM 698 O O . GLU A 1 88 ? 5.755 -3.375 0.982 1.00 84.69 88 GLU A O 1
ATOM 703 N N . ALA A 1 89 ? 4.833 -5.410 1.093 1.00 80.12 89 ALA A N 1
ATOM 704 C CA . ALA A 1 89 ? 3.561 -4.934 1.640 1.00 80.12 89 ALA A CA 1
ATOM 705 C C . ALA A 1 89 ? 3.734 -4.249 3.006 1.00 80.12 89 ALA A C 1
ATOM 707 O O . ALA A 1 89 ? 3.173 -3.179 3.245 1.00 80.12 89 ALA A O 1
ATOM 708 N N . LEU A 1 90 ? 4.541 -4.825 3.906 1.00 81.56 90 LEU A N 1
ATOM 709 C CA . LEU A 1 90 ? 4.817 -4.215 5.208 1.00 81.56 90 LEU A CA 1
ATOM 710 C C . LEU A 1 90 ? 5.550 -2.877 5.066 1.00 81.56 90 LEU A C 1
ATOM 712 O O . LEU A 1 90 ? 5.260 -1.936 5.809 1.00 81.56 90 LEU A O 1
ATOM 716 N N . HIS A 1 91 ? 6.516 -2.803 4.149 1.00 83.75 91 HIS A N 1
ATOM 717 C CA . HIS A 1 91 ? 7.238 -1.571 3.860 1.00 83.75 91 HIS A CA 1
ATOM 718 C C . HIS A 1 91 ? 6.284 -0.484 3.353 1.00 83.75 91 HIS A C 1
ATOM 720 O O . HIS A 1 91 ? 6.261 0.611 3.919 1.00 83.75 91 HIS A O 1
ATOM 726 N N . TYR A 1 92 ? 5.443 -0.824 2.374 1.00 79.81 92 TYR A N 1
ATOM 727 C CA . TYR A 1 92 ? 4.447 0.076 1.803 1.00 79.81 92 TYR A CA 1
ATOM 728 C C . TYR A 1 92 ? 3.496 0.628 2.875 1.00 79.81 92 TYR A C 1
ATOM 730 O O . TYR A 1 92 ? 3.376 1.841 3.035 1.00 79.81 92 TYR A O 1
ATOM 738 N N . CYS A 1 93 ? 2.906 -0.240 3.707 1.00 81.88 9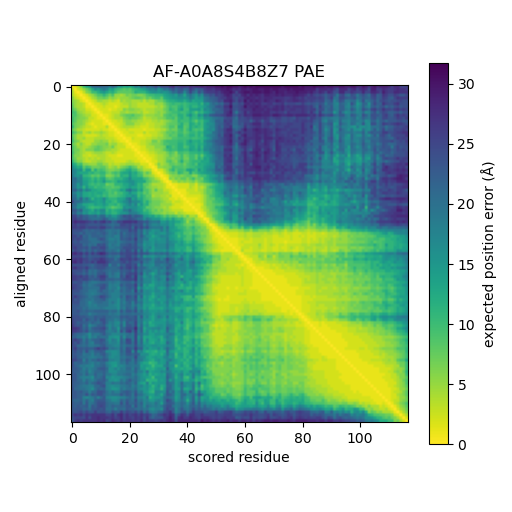3 CYS A N 1
ATOM 739 C CA . CYS A 1 93 ? 1.999 0.199 4.771 1.00 81.88 93 CYS A CA 1
ATOM 740 C C . CYS A 1 93 ? 2.660 1.161 5.770 1.00 81.88 93 CYS A C 1
ATOM 742 O O . CYS A 1 93 ? 2.028 2.117 6.214 1.00 81.88 93 CYS A O 1
ATOM 744 N N . LYS A 1 94 ? 3.923 0.921 6.148 1.0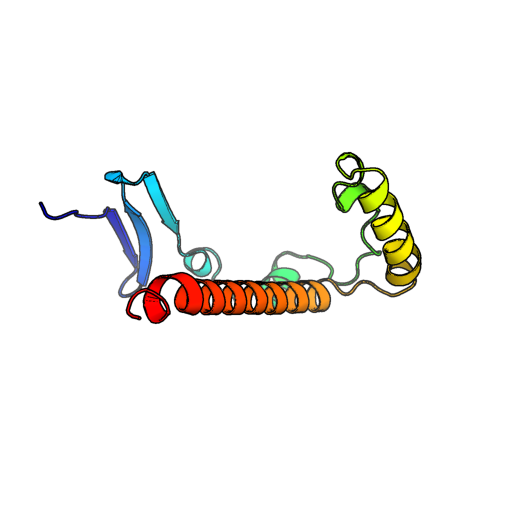0 81.44 94 LYS A N 1
ATOM 745 C CA . LYS A 1 94 ? 4.648 1.816 7.064 1.00 81.44 94 LYS A CA 1
ATOM 746 C C . LYS A 1 94 ? 4.910 3.178 6.429 1.00 81.44 94 LYS A C 1
ATOM 748 O O . LYS A 1 94 ? 4.702 4.195 7.088 1.00 81.44 94 LYS A O 1
ATOM 753 N N . ASN A 1 95 ? 5.345 3.183 5.172 1.00 81.00 95 ASN A N 1
ATOM 754 C CA . ASN A 1 95 ? 5.633 4.403 4.430 1.00 81.00 95 ASN A CA 1
ATOM 755 C C . ASN A 1 95 ? 4.373 5.266 4.254 1.00 81.00 95 ASN A C 1
ATOM 757 O O . ASN A 1 95 ? 4.412 6.463 4.526 1.00 81.00 95 ASN A O 1
ATOM 761 N N . ASP A 1 96 ? 3.237 4.663 3.900 1.00 77.31 96 ASP A N 1
ATOM 762 C CA . ASP A 1 96 ? 1.970 5.383 3.732 1.00 77.31 96 ASP A CA 1
ATOM 763 C C . ASP A 1 96 ? 1.491 6.027 5.038 1.00 77.31 96 ASP A C 1
ATOM 765 O O . ASP A 1 96 ? 1.095 7.195 5.051 1.00 77.31 96 ASP A O 1
ATOM 769 N N . VAL A 1 97 ? 1.583 5.303 6.161 1.00 77.94 97 VAL A N 1
ATOM 770 C CA . VAL A 1 97 ? 1.253 5.852 7.486 1.00 77.94 97 VAL A CA 1
ATOM 771 C C . VAL A 1 97 ? 2.170 7.025 7.839 1.00 77.94 97 VAL A C 1
ATOM 773 O O . VAL A 1 97 ? 1.704 8.031 8.376 1.00 77.94 97 VAL A O 1
ATOM 776 N N . GLU A 1 98 ? 3.461 6.935 7.518 1.00 82.00 98 GLU A N 1
ATOM 777 C CA . GLU A 1 98 ? 4.414 8.016 7.764 1.00 82.00 98 GLU A CA 1
ATOM 778 C C . GLU A 1 98 ? 4.130 9.251 6.895 1.00 82.00 98 GLU A C 1
ATOM 780 O O . GLU A 1 98 ? 4.145 10.377 7.402 1.00 82.00 98 GLU A O 1
ATOM 785 N N . ILE A 1 99 ? 3.834 9.062 5.605 1.00 79.44 99 ILE A N 1
ATOM 786 C CA . ILE A 1 99 ? 3.453 10.145 4.688 1.00 79.44 99 ILE A CA 1
ATOM 787 C C . ILE A 1 99 ? 2.182 10.829 5.185 1.00 79.44 99 ILE A C 1
ATOM 789 O O . ILE A 1 99 ? 2.150 12.058 5.285 1.00 79.44 99 ILE A O 1
ATOM 793 N N . LEU A 1 100 ? 1.159 10.051 5.545 1.00 65.94 100 LEU A N 1
ATOM 794 C CA . LEU A 1 100 ? -0.098 10.584 6.056 1.00 65.94 100 LEU A CA 1
ATOM 795 C C . LEU A 1 100 ? 0.127 11.386 7.341 1.00 65.94 100 LEU A C 1
ATOM 797 O O . LEU A 1 100 ? -0.357 12.510 7.463 1.00 65.94 100 LEU A O 1
ATOM 801 N N . TYR A 1 101 ? 0.925 10.855 8.269 1.00 74.12 101 TYR A N 1
ATOM 802 C CA . TYR A 1 101 ? 1.294 11.558 9.493 1.00 74.12 101 TYR A CA 1
ATOM 803 C C . TYR A 1 101 ? 1.989 12.896 9.198 1.00 74.12 101 TYR A C 1
ATOM 805 O O . TYR A 1 101 ? 1.578 13.935 9.722 1.00 74.12 101 TYR A O 1
ATOM 813 N N . LYS A 1 102 ? 3.002 12.901 8.320 1.00 79.06 102 LYS A N 1
ATOM 814 C CA . LYS A 1 102 ? 3.719 14.123 7.916 1.00 79.06 102 LYS A CA 1
ATOM 815 C C . LYS A 1 102 ? 2.781 15.140 7.266 1.00 79.06 102 LYS A C 1
ATOM 817 O O . LYS A 1 102 ? 2.857 16.325 7.588 1.00 79.06 102 LYS A O 1
ATOM 822 N N . ALA A 1 103 ? 1.875 14.690 6.401 1.00 73.06 103 ALA A N 1
ATOM 823 C CA . ALA A 1 103 ? 0.884 15.545 5.760 1.00 73.06 103 ALA A CA 1
ATOM 824 C C . ALA A 1 103 ? -0.067 16.178 6.789 1.00 73.06 103 ALA A C 1
ATOM 826 O O . ALA A 1 103 ? -0.284 17.390 6.759 1.00 73.06 103 ALA A O 1
ATOM 827 N N . CYS A 1 104 ? -0.573 15.397 7.748 1.00 72.00 104 CYS A N 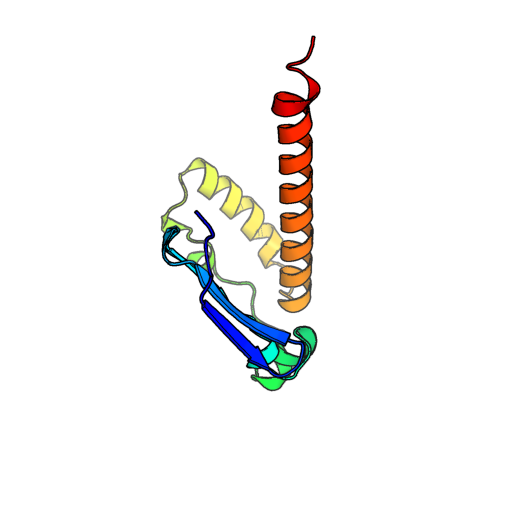1
ATOM 828 C CA . CYS A 1 104 ? -1.422 15.901 8.828 1.00 72.00 104 CYS A CA 1
ATOM 829 C C . CYS A 1 104 ? -0.694 16.922 9.713 1.00 72.00 104 CYS A C 1
ATOM 831 O O . CYS A 1 104 ? -1.271 17.955 10.058 1.00 72.00 104 CYS A O 1
ATOM 833 N N . MET A 1 105 ? 0.571 16.667 10.057 1.00 74.81 105 MET A N 1
ATOM 834 C CA . MET A 1 105 ? 1.392 17.611 10.820 1.00 74.81 105 MET A CA 1
ATOM 835 C C . MET A 1 105 ? 1.577 18.923 10.060 1.00 74.81 105 MET A C 1
ATOM 837 O O . MET A 1 105 ? 1.314 19.993 10.609 1.00 74.81 105 MET A O 1
ATOM 841 N N . LYS A 1 106 ? 1.929 18.842 8.773 1.00 78.12 106 LYS A N 1
ATOM 842 C CA . LYS A 1 106 ? 2.102 20.021 7.926 1.00 78.12 106 LYS A CA 1
ATOM 843 C C . LYS A 1 106 ? 0.810 20.823 7.791 1.00 78.12 106 LYS A C 1
ATOM 845 O O . LYS A 1 106 ? 0.820 22.043 7.929 1.00 78.12 106 LYS A O 1
ATOM 850 N N . PHE A 1 107 ? -0.313 20.144 7.573 1.00 76.56 107 PHE A N 1
ATOM 851 C CA . PHE A 1 107 ? -1.626 20.777 7.530 1.00 76.56 107 PHE A CA 1
ATOM 852 C C . PHE A 1 107 ? -1.939 21.496 8.847 1.00 76.56 107 PHE A C 1
ATOM 854 O O . PHE A 1 107 ? -2.363 22.650 8.849 1.00 76.56 107 PHE A O 1
ATOM 861 N N . ARG A 1 108 ? -1.671 20.853 9.988 1.00 72.50 108 ARG A N 1
ATOM 862 C CA . ARG A 1 108 ? -1.893 21.464 11.299 1.00 72.50 108 ARG A CA 1
ATOM 863 C C . ARG A 1 108 ? -1.065 22.732 11.503 1.00 72.50 108 ARG A C 1
ATOM 865 O O . ARG A 1 108 ? -1.595 23.722 12.006 1.00 72.50 108 ARG A O 1
ATOM 872 N N . GLU A 1 109 ? 0.205 22.710 11.117 1.00 77.56 109 GLU A N 1
ATOM 873 C CA . GLU A 1 109 ? 1.088 23.876 11.202 1.00 77.56 109 GLU A CA 1
ATOM 874 C C . GLU A 1 109 ? 0.560 25.055 10.381 1.00 77.56 109 GLU A C 1
ATOM 876 O O . GLU A 1 109 ? 0.414 26.159 10.905 1.00 77.56 109 GLU A O 1
ATOM 881 N N . GLU A 1 110 ? 0.234 24.819 9.111 1.00 77.19 110 GLU A N 1
ATOM 882 C CA . GLU A 1 110 ? -0.165 25.887 8.192 1.00 77.19 110 GLU A CA 1
ATOM 883 C C . GLU A 1 110 ? -1.566 26.439 8.495 1.00 77.19 110 GLU A C 1
ATOM 885 O O . GLU A 1 110 ? -1.794 27.641 8.377 1.00 77.19 110 GLU A O 1
ATOM 890 N N . PHE A 1 111 ? -2.509 25.591 8.916 1.00 70.62 111 PHE A N 1
ATOM 891 C CA . PHE A 1 111 ? -3.918 25.987 9.018 1.00 70.62 111 PHE A CA 1
ATOM 892 C C . PHE A 1 111 ? -4.405 26.272 10.441 1.00 70.62 111 PHE A C 1
ATOM 894 O O . PHE A 1 111 ? -5.330 27.073 10.591 1.00 70.62 111 PHE A O 1
ATOM 901 N N . PHE A 1 112 ? -3.803 25.668 11.472 1.00 66.44 112 PHE A N 1
ATOM 902 C CA . PHE A 1 112 ? -4.230 25.848 12.867 1.00 66.44 112 PHE A CA 1
ATOM 903 C C . PHE A 1 112 ? -3.234 26.633 13.725 1.00 66.44 112 PHE A C 1
ATOM 905 O O . PHE A 1 112 ? -3.659 27.299 14.663 1.00 66.44 112 PHE A O 1
ATOM 912 N N . LEU A 1 113 ? -1.931 26.592 13.423 1.00 61.03 113 LEU A N 1
ATOM 913 C CA . LEU A 1 113 ? -0.919 27.307 14.216 1.00 61.03 113 LEU A CA 1
ATOM 914 C C . LEU A 1 113 ? -0.554 28.678 13.628 1.00 61.03 113 LEU A C 1
ATOM 916 O O . LEU A 1 113 ? -0.407 29.636 14.380 1.00 61.03 113 LEU A O 1
ATOM 920 N N . ARG A 1 114 ? -0.463 28.809 12.298 1.00 59.28 114 ARG A N 1
ATOM 921 C CA . ARG A 1 114 ? -0.072 30.069 11.629 1.00 59.28 114 ARG A CA 1
ATOM 922 C C . ARG A 1 114 ? -1.188 31.107 11.442 1.00 59.28 114 ARG A C 1
ATOM 924 O O . ARG A 1 114 ? -0.907 32.200 10.975 1.00 59.28 114 ARG A O 1
ATOM 931 N N . ARG A 1 115 ? -2.441 30.808 11.805 1.00 56.16 115 ARG A N 1
ATOM 932 C CA . ARG A 1 115 ? -3.578 31.754 11.702 1.00 56.16 115 ARG A CA 1
ATOM 933 C C . ARG A 1 115 ? -3.806 32.640 12.937 1.00 56.16 115 ARG A C 1
ATOM 935 O O . ARG A 1 115 ? -4.753 33.419 12.945 1.00 56.16 115 ARG A O 1
ATOM 942 N N . HIS A 1 116 ? -2.961 32.526 13.962 1.00 51.31 116 HIS A N 1
ATOM 943 C CA . HIS A 1 116 ? -3.028 33.330 15.191 1.00 51.31 116 HIS A CA 1
ATOM 944 C C . HIS A 1 116 ? -1.890 34.366 15.329 1.00 51.31 116 HIS A C 1
ATOM 946 O O . HIS A 1 116 ? -1.674 34.892 16.419 1.00 51.31 116 HIS A O 1
ATOM 952 N N . THR A 1 117 ? -1.194 34.683 14.235 1.00 44.69 117 THR A N 1
ATOM 953 C CA . THR A 1 117 ? -0.265 35.823 14.096 1.00 44.69 117 THR A CA 1
ATOM 954 C C . THR A 1 117 ? -0.668 36.643 12.888 1.00 44.69 117 THR A C 1
ATOM 956 O O . THR A 1 117 ? -0.640 37.885 12.988 1.00 44.69 117 THR A O 1
#

Foldseek 3Di:
DDQDWDFDDDVPGTQWTARVVVRDIDGDPCVVPVDDPVCVCVVVVNDQFDQDDDPVVVVLVPDDPVRNVVCVVVCVVVNVDTHGPVVVVVVVVVVVVVVVVVVVVVCCCVPPVVVVD

Sequence (117 aa):
MGITPSLITQGNKILCFTEPDFSLKFIDSLSLLTMKVSAMQKALGFDDHRPFPPPTCYTEALMDPAERQRFDTWYCEASKGSFDFQKEALHYCKNDVEILYKACMKFREEFFLRRHT

InterPro domains:
  IPR012337 Ribonuclease H-like superfamily [SSF53098] (6-111)

Nearest PDB structures (foldseek):
  4iml-assembly2_A  TM=5.185E-01  e=5.027E+00  Homo sapiens
  8wu1-assembly1_H  TM=6.439E-01  e=9.642E+00  Homo sapiens
  1z1g-assembly1_C  TM=1.711E-01  e=4.413E+00  Lambdavirus lambda

Radius of gyration: 21.18 Å; Cα contacts (8 Å, |Δi|>4): 72; chains: 1; bounding box: 46×56×46 Å

pLDDT: mean 77.2, std 11.79, range [44.69, 94.88]

Mean predicted aligned error: 13.56 Å

Solvent-accessible surface area (backbone atoms only — not comparable to full-atom values): 7231 Å² total; per-residue (Å²): 136,84,86,79,65,52,75,41,68,62,87,97,41,74,43,31,44,34,35,75,95,78,72,42,77,49,71,44,66,64,78,80,41,95,64,58,76,88,50,44,44,65,74,72,68,51,75,53,81,44,78,52,79,58,68,79,77,67,54,51,93,74,47,52,77,71,54,40,54,54,48,54,59,49,45,67,60,60,58,74,50,87,38,49,52,66,62,52,52,54,49,49,56,51,51,51,54,51,51,52,50,50,51,53,52,50,49,44,47,64,67,69,59,59,73,81,116

Secondary structure (DSSP, 8-state):
-----EEEEETTEEEEEEEGGGTEEEE-GGGT--S-HHHHHHHTT--SEEPPPPGGGGTGGGS-HHHHHHHHHHHHHHTTS-EEHHHHHHHHHHHHHHHHHHHHHHHHIIIIIGGG-